Protein AF-A0A0E2B3Y7-F1 (afdb_monomer_lite)

Organism: NCBI:txid1049966

InterPro domains:
  IPR014825 DNA alkylation repair enzyme [PF08713] (12-58)
  IPR016024 Armadillo-type fold [SSF48371] (11-58)

Radius of gyration: 12.31 Å; chains: 1; bounding box: 28×27×32 Å

pLDDT: mean 75.51, std 15.34, range [38.34, 90.12]

Structure (mmCIF, N/CA/C/O backbone):
data_AF-A0A0E2B3Y7-F1
#
_entry.id   AF-A0A0E2B3Y7-F1
#
loop_
_atom_site.group_PDB
_atom_site.id
_atom_site.type_symbol
_atom_site.label_atom_id
_atom_site.label_alt_id
_atom_site.label_comp_id
_atom_site.label_asym_id
_atom_site.label_entity_id
_atom_site.label_seq_id
_atom_site.pdbx_PDB_ins_code
_atom_site.Cartn_x
_atom_site.Cartn_y
_atom_site.Cartn_z
_atom_site.occupancy
_atom_site.B_iso_or_equiv
_atom_site.auth_seq_id
_atom_site.auth_comp_id
_atom_site.auth_asym_id
_atom_site.auth_atom_id
_atom_site.pdbx_PDB_model_num
ATOM 1 N N . MET A 1 1 ? -1.469 9.937 -9.604 1.00 50.41 1 MET A N 1
ATOM 2 C CA . MET A 1 1 ? -2.256 8.950 -8.825 1.00 50.41 1 MET A CA 1
ATOM 3 C C . MET A 1 1 ? -2.114 9.024 -7.291 1.00 50.41 1 MET A C 1
ATOM 5 O O . MET A 1 1 ? -2.883 8.362 -6.621 1.00 50.41 1 MET A O 1
ATOM 9 N N . GLY A 1 2 ? -1.216 9.823 -6.685 1.00 49.69 2 GLY A N 1
ATOM 10 C CA . GLY A 1 2 ? -1.103 9.895 -5.206 1.00 49.69 2 GLY A CA 1
ATOM 11 C C . GLY A 1 2 ? -2.014 10.926 -4.513 1.00 49.69 2 GLY A C 1
ATOM 12 O O . GLY A 1 2 ? -2.447 10.719 -3.382 1.00 49.69 2 GLY A O 1
ATOM 13 N N . VAL A 1 3 ? -2.340 12.032 -5.194 1.00 50.78 3 VAL A N 1
ATOM 14 C CA . VAL A 1 3 ? -3.133 13.138 -4.619 1.00 50.78 3 VAL A CA 1
ATOM 15 C C . VAL A 1 3 ? -4.611 12.763 -4.476 1.00 50.78 3 VAL A C 1
ATOM 17 O O . VAL A 1 3 ? -5.229 13.106 -3.473 1.00 50.78 3 VAL A O 1
ATOM 20 N N . ALA A 1 4 ? -5.151 11.985 -5.421 1.00 49.81 4 ALA A N 1
ATOM 21 C CA . ALA A 1 4 ? -6.535 11.514 -5.387 1.00 49.81 4 ALA A CA 1
ATOM 22 C C . ALA A 1 4 ? -6.796 10.579 -4.194 1.00 49.81 4 ALA A C 1
ATOM 24 O O . ALA A 1 4 ? -7.764 10.781 -3.472 1.00 49.81 4 ALA A O 1
ATOM 25 N N . SER A 1 5 ? -5.892 9.634 -3.904 1.00 52.53 5 SER A N 1
ATOM 26 C CA . SER A 1 5 ? -6.012 8.760 -2.726 1.00 52.53 5 SER A CA 1
ATOM 27 C C . SER A 1 5 ? -5.861 9.528 -1.406 1.00 52.53 5 SER A C 1
ATOM 29 O O . SER A 1 5 ? -6.558 9.226 -0.442 1.00 52.53 5 SER A O 1
ATOM 31 N N . HIS A 1 6 ? -5.0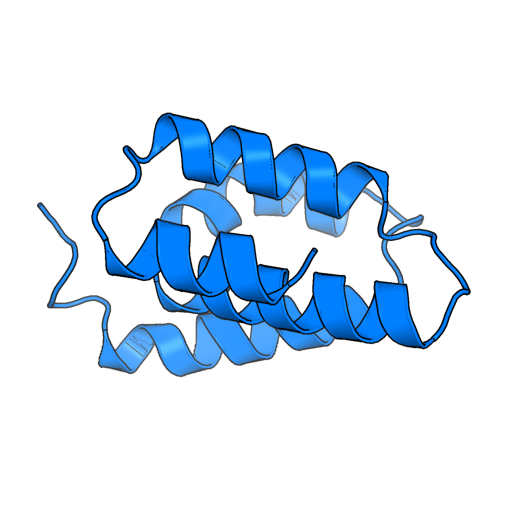11 10.562 -1.360 1.00 51.22 6 HIS A N 1
ATOM 32 C CA . HIS A 1 6 ? -4.897 11.447 -0.194 1.00 51.22 6 HIS A CA 1
ATOM 33 C C . HIS A 1 6 ? -6.180 12.270 0.042 1.00 51.22 6 HIS A C 1
ATOM 35 O O . HIS A 1 6 ? -6.612 12.417 1.185 1.00 51.22 6 HIS A O 1
ATOM 41 N N . TYR A 1 7 ? -6.817 12.770 -1.023 1.00 45.84 7 TYR A N 1
ATOM 42 C CA . TYR A 1 7 ? -8.083 13.509 -0.928 1.00 45.84 7 TYR A CA 1
ATOM 43 C C . TYR A 1 7 ? -9.267 12.597 -0.577 1.00 45.84 7 TYR A C 1
ATOM 45 O O . TYR A 1 7 ? -10.103 12.962 0.246 1.00 45.84 7 TYR A O 1
ATOM 53 N N . ALA A 1 8 ? -9.297 11.395 -1.151 1.00 52.34 8 ALA A N 1
ATOM 54 C CA . ALA A 1 8 ? -10.337 10.394 -0.957 1.00 52.34 8 ALA A CA 1
ATOM 55 C C . ALA A 1 8 ? -10.412 9.898 0.498 1.00 52.34 8 ALA A C 1
ATOM 57 O O . ALA A 1 8 ? -11.485 9.899 1.098 1.00 52.34 8 ALA A O 1
ATOM 58 N N . VAL A 1 9 ? -9.266 9.572 1.108 1.00 51.84 9 VAL A N 1
ATOM 59 C CA . VAL A 1 9 ? -9.198 9.143 2.519 1.00 51.84 9 VAL A CA 1
ATOM 60 C C . VAL A 1 9 ? -9.623 10.268 3.473 1.00 51.84 9 VAL A C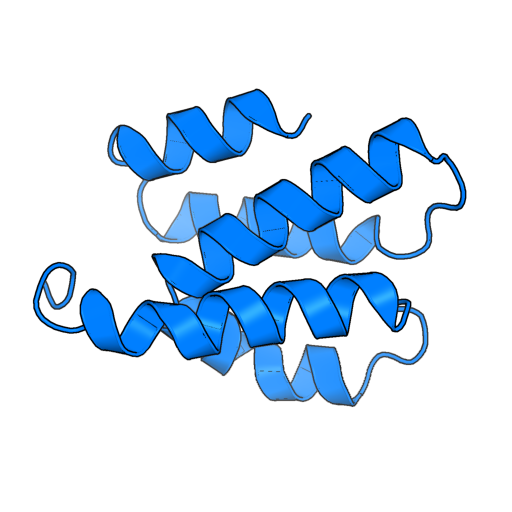 1
ATOM 62 O O . VAL A 1 9 ? -10.279 10.016 4.478 1.00 51.84 9 VAL A O 1
ATOM 65 N N . LYS A 1 10 ? -9.321 11.532 3.146 1.00 53.91 10 LYS A N 1
ATOM 66 C CA . LYS A 1 10 ? -9.643 12.683 4.008 1.00 53.91 10 LYS A CA 1
ATOM 67 C C . LYS A 1 10 ? -11.113 13.139 3.920 1.00 53.91 10 LYS A C 1
ATOM 69 O O . LYS A 1 10 ? -11.559 13.864 4.804 1.00 53.91 10 LYS A O 1
ATOM 74 N N . LYS A 1 11 ? -11.857 12.741 2.877 1.00 50.84 11 LYS A N 1
ATOM 75 C CA . LYS A 1 11 ? -13.248 13.168 2.599 1.00 50.84 11 LYS A CA 1
ATOM 76 C C . LYS A 1 11 ? -14.324 12.107 2.889 1.00 50.84 11 LYS A C 1
ATOM 78 O O . LYS A 1 11 ? -15.491 12.392 2.655 1.00 50.84 11 LYS A O 1
ATOM 83 N N .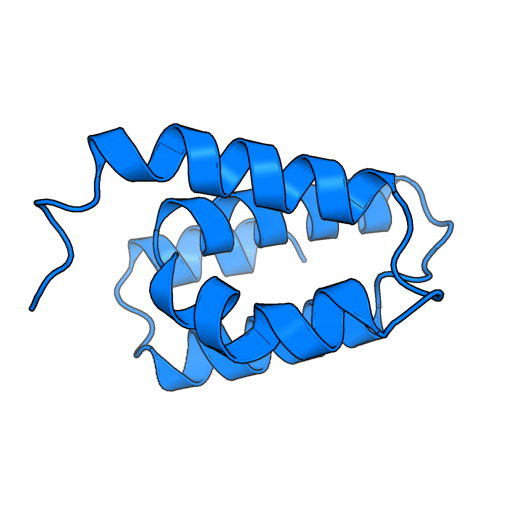 GLY A 1 12 ? -13.967 10.935 3.424 1.00 49.97 12 GLY A N 1
ATOM 84 C CA . GLY A 1 12 ? -14.946 9.909 3.817 1.00 49.97 12 GLY A CA 1
ATOM 85 C C . GLY A 1 12 ? -15.209 8.842 2.753 1.00 49.97 12 GLY A C 1
ATOM 86 O O . GLY A 1 12 ? -16.348 8.419 2.570 1.00 49.97 12 GLY A O 1
ATOM 87 N N . LEU A 1 13 ? -14.174 8.385 2.038 1.00 58.34 13 LEU A N 1
ATOM 88 C CA . LEU A 1 13 ? -14.305 7.164 1.243 1.00 58.34 13 LEU A CA 1
ATOM 89 C C . LEU A 1 13 ? -14.675 5.999 2.170 1.00 58.34 13 LEU A C 1
ATOM 91 O O . LEU A 1 13 ? -13.943 5.692 3.111 1.00 58.34 13 LEU A O 1
ATOM 95 N N . GLY A 1 14 ? -15.792 5.330 1.885 1.00 63.88 14 GLY A N 1
ATOM 96 C CA . GLY A 1 14 ? -16.178 4.129 2.617 1.00 63.88 14 GLY A CA 1
ATOM 97 C C . GLY A 1 14 ? -15.051 3.096 2.578 1.00 63.88 14 GLY A C 1
ATOM 98 O O . GLY A 1 14 ? -14.450 2.865 1.529 1.00 63.88 14 GLY A O 1
ATOM 99 N N . LYS A 1 15 ? -14.787 2.461 3.719 1.00 69.56 15 LYS A N 1
ATOM 100 C CA . LYS A 1 15 ? -13.696 1.503 3.967 1.00 69.56 15 LYS A CA 1
ATOM 101 C C . LYS A 1 15 ? -13.450 0.493 2.831 1.00 69.56 15 LYS A C 1
ATOM 103 O O . LYS A 1 15 ? -12.305 0.232 2.479 1.00 69.56 15 LYS A O 1
ATOM 108 N N . LYS A 1 16 ? -14.522 0.013 2.185 1.00 74.81 16 LYS A N 1
ATOM 109 C CA . LYS A 1 16 ? -14.478 -0.874 1.003 1.00 74.81 16 LYS A CA 1
ATOM 110 C C . LYS A 1 16 ? -13.682 -0.287 -0.171 1.00 74.81 16 LYS A C 1
ATOM 112 O O . LYS A 1 16 ? -12.894 -0.984 -0.794 1.00 74.81 16 LYS A O 1
ATOM 117 N N . HIS A 1 17 ? -13.847 1.000 -0.463 1.00 76.69 17 HIS A N 1
ATOM 118 C CA . HIS A 1 17 ? -13.140 1.657 -1.564 1.00 76.69 17 HIS A CA 1
ATOM 119 C C . HIS A 1 17 ? -11.658 1.878 -1.243 1.00 76.69 17 HIS A C 1
ATOM 121 O O . HIS A 1 17 ? -10.814 1.800 -2.138 1.00 76.69 17 HIS A O 1
ATOM 127 N N . VAL A 1 18 ? -11.329 2.127 0.030 1.00 79.62 18 VAL A N 1
ATOM 128 C CA . VAL A 1 18 ? -9.933 2.204 0.486 1.00 79.62 18 VAL A CA 1
ATOM 129 C C . VAL A 1 18 ? -9.251 0.848 0.316 1.00 79.62 18 VAL A C 1
ATOM 131 O O . VAL A 1 18 ? -8.126 0.797 -0.171 1.00 79.62 18 VAL A O 1
ATOM 134 N N . GLU A 1 19 ? -9.953 -0.239 0.635 1.00 83.19 19 GLU A N 1
ATOM 135 C CA . GLU A 1 19 ? -9.465 -1.610 0.470 1.00 83.19 19 GLU A CA 1
ATOM 136 C C . GLU A 1 19 ? -9.174 -1.946 -1.005 1.00 83.19 19 GLU A C 1
ATOM 138 O O . GLU A 1 19 ? -8.066 -2.367 -1.340 1.00 83.19 19 GLU A O 1
ATOM 143 N N . VAL A 1 20 ? -10.111 -1.648 -1.915 1.00 84.69 20 VAL A N 1
ATOM 144 C CA . VAL A 1 20 ? -9.910 -1.826 -3.368 1.00 84.69 20 VAL A CA 1
ATOM 145 C C . VAL A 1 20 ? -8.738 -0.983 -3.874 1.00 84.69 20 VAL A C 1
ATOM 147 O O . VAL A 1 20 ? -7.884 -1.473 -4.615 1.00 84.69 20 VAL A O 1
ATOM 150 N N . THR A 1 21 ? -8.653 0.277 -3.441 1.00 84.12 21 THR A N 1
ATOM 151 C CA . THR A 1 21 ? -7.550 1.174 -3.818 1.00 84.12 21 THR A CA 1
ATOM 152 C C . THR A 1 21 ? -6.212 0.626 -3.330 1.00 84.12 21 THR A C 1
ATOM 154 O O . THR A 1 21 ? -5.234 0.636 -4.076 1.00 84.12 21 THR A O 1
ATOM 157 N N . PHE A 1 22 ? -6.157 0.119 -2.099 1.00 85.94 22 PHE A N 1
ATOM 158 C CA . PHE A 1 22 ? -4.959 -0.488 -1.533 1.00 85.94 22 PHE A CA 1
ATOM 159 C C . PHE A 1 22 ? -4.508 -1.706 -2.349 1.00 85.94 22 PHE A C 1
ATOM 161 O O . PHE A 1 22 ? -3.338 -1.788 -2.720 1.00 85.94 22 PHE A O 1
ATOM 168 N N . CYS A 1 23 ? -5.438 -2.587 -2.724 1.00 85.69 23 CYS A N 1
ATOM 169 C CA . CYS A 1 23 ? -5.143 -3.749 -3.560 1.00 85.69 23 CYS A CA 1
ATOM 170 C C . CYS A 1 23 ? -4.595 -3.350 -4.942 1.00 85.69 23 CYS A C 1
ATOM 172 O O . CYS A 1 23 ? -3.590 -3.897 -5.400 1.00 85.69 23 CYS A O 1
ATOM 174 N N . LEU A 1 24 ? -5.200 -2.347 -5.587 1.00 86.31 24 LEU A N 1
ATOM 175 C CA . LEU A 1 24 ? -4.721 -1.825 -6.870 1.00 86.31 24 LEU A CA 1
ATOM 176 C C . LEU A 1 24 ? -3.312 -1.231 -6.752 1.00 86.31 24 LEU A C 1
ATOM 178 O O . LEU A 1 24 ? -2.465 -1.487 -7.607 1.00 86.31 24 LEU A O 1
ATOM 182 N N . LEU A 1 25 ? -3.029 -0.487 -5.681 1.00 86.19 25 LEU A N 1
ATOM 183 C CA . LEU A 1 25 ? -1.695 0.063 -5.424 1.00 86.19 25 LEU A CA 1
ATOM 184 C C . LEU A 1 25 ? -0.653 -1.042 -5.217 1.00 86.19 25 LEU A C 1
ATOM 186 O O . LEU A 1 25 ? 0.455 -0.928 -5.741 1.00 86.19 25 LEU A O 1
ATOM 190 N N . LEU A 1 26 ? -1.006 -2.115 -4.501 1.00 84.50 26 LEU A N 1
ATOM 191 C CA . LEU A 1 26 ? -0.129 -3.274 -4.320 1.00 84.50 26 LEU A CA 1
ATOM 192 C C . LEU A 1 26 ? 0.135 -4.020 -5.630 1.00 84.50 26 LEU A C 1
ATOM 194 O O . LEU A 1 26 ? 1.277 -4.394 -5.880 1.00 84.50 26 LEU A O 1
ATOM 198 N N . SER A 1 27 ? -0.863 -4.150 -6.511 1.00 85.19 27 SER A N 1
ATOM 199 C CA . SER A 1 27 ? -0.673 -4.757 -7.842 1.00 85.19 27 SER A CA 1
ATOM 200 C C . SER A 1 27 ? 0.271 -3.973 -8.764 1.00 85.19 27 SER A C 1
ATOM 202 O O . SER A 1 27 ? 0.668 -4.478 -9.808 1.00 85.19 27 SER A O 1
ATOM 204 N N . LYS A 1 28 ? 0.617 -2.732 -8.393 1.00 84.06 28 LYS A N 1
ATOM 205 C CA . LYS A 1 28 ? 1.552 -1.853 -9.114 1.00 84.06 28 LYS A CA 1
ATOM 206 C C . LYS A 1 28 ? 2.819 -1.553 -8.304 1.00 84.06 28 LYS A C 1
ATOM 208 O O . LYS A 1 28 ? 3.592 -0.661 -8.665 1.00 84.06 28 LYS A O 1
ATOM 213 N N . ALA A 1 29 ? 3.035 -2.265 -7.195 1.00 80.69 29 ALA A N 1
ATOM 214 C CA . ALA A 1 29 ? 4.181 -2.085 -6.301 1.00 80.69 29 ALA A CA 1
ATOM 215 C C . ALA A 1 29 ? 5.494 -2.695 -6.842 1.00 80.69 29 ALA A C 1
ATOM 217 O O . ALA A 1 29 ? 6.514 -2.693 -6.148 1.00 80.69 29 ALA A O 1
ATOM 218 N N . ASP A 1 30 ? 5.488 -3.179 -8.082 1.00 82.06 30 ASP A N 1
ATOM 219 C CA . ASP A 1 30 ? 6.648 -3.641 -8.843 1.00 82.06 30 ASP A CA 1
ATOM 220 C C . ASP A 1 30 ? 7.272 -2.528 -9.713 1.00 82.06 30 ASP A C 1
ATOM 222 O O . ASP A 1 30 ? 8.403 -2.671 -10.182 1.00 82.06 30 ASP A O 1
ATOM 226 N N . THR A 1 31 ? 6.580 -1.392 -9.883 1.00 83.00 31 THR A N 1
ATOM 227 C CA . THR A 1 31 ? 7.003 -0.310 -10.786 1.00 83.00 31 THR A CA 1
ATOM 228 C C . THR A 1 31 ? 8.413 0.226 -10.500 1.00 83.00 31 THR A C 1
ATOM 230 O O . THR A 1 31 ? 8.825 0.437 -9.351 1.00 83.00 31 THR A O 1
ATOM 233 N N . LYS A 1 32 ? 9.157 0.493 -11.580 1.00 79.88 32 LYS A N 1
ATOM 234 C CA . LYS A 1 32 ? 10.482 1.134 -11.557 1.00 79.88 32 LYS A CA 1
ATOM 235 C C . LYS A 1 32 ? 10.419 2.637 -11.841 1.00 79.88 32 LYS A C 1
ATOM 237 O O . LYS A 1 32 ? 11.404 3.330 -11.597 1.00 79.88 32 LYS A O 1
ATOM 242 N N . ASP A 1 33 ? 9.274 3.146 -12.304 1.00 87.25 33 ASP A N 1
ATOM 243 C CA . ASP A 1 33 ? 9.102 4.571 -12.579 1.00 87.25 33 ASP A CA 1
ATOM 244 C C . ASP A 1 33 ? 9.156 5.384 -11.279 1.00 87.25 33 ASP A C 1
ATOM 246 O O . ASP A 1 33 ? 8.418 5.131 -10.322 1.00 87.25 33 ASP A O 1
ATOM 250 N N . PHE A 1 34 ? 10.039 6.379 -11.237 1.00 82.31 34 PHE A N 1
ATOM 251 C CA . PHE A 1 34 ? 10.345 7.119 -10.016 1.00 82.31 34 PHE A CA 1
ATOM 252 C C . PHE A 1 34 ? 9.151 7.935 -9.504 1.00 82.31 34 PHE A C 1
ATOM 254 O O . PHE A 1 34 ? 8.877 7.957 -8.296 1.00 82.31 34 PHE A O 1
ATOM 261 N N . HIS A 1 35 ? 8.416 8.586 -10.409 1.00 81.50 35 HIS A N 1
ATOM 262 C CA . HIS A 1 35 ? 7.260 9.408 -10.053 1.00 81.50 35 HIS A CA 1
ATOM 263 C C . HIS A 1 35 ? 6.099 8.544 -9.553 1.00 81.50 35 HIS A C 1
ATOM 265 O O . HIS A 1 35 ? 5.494 8.847 -8.516 1.00 81.50 35 HIS A O 1
ATOM 271 N N . THR A 1 36 ? 5.845 7.424 -10.223 1.00 83.25 36 THR A N 1
ATOM 272 C CA . THR A 1 36 ? 4.826 6.443 -9.843 1.00 83.25 36 THR A CA 1
ATOM 273 C C . THR A 1 36 ? 5.177 5.786 -8.514 1.00 83.25 36 THR A C 1
ATOM 275 O O . THR A 1 36 ? 4.339 5.756 -7.611 1.00 83.25 36 THR A O 1
ATOM 278 N N . LYS A 1 37 ? 6.433 5.369 -8.321 1.00 86.81 37 LYS A N 1
ATOM 279 C CA . LYS A 1 37 ? 6.926 4.805 -7.058 1.00 86.81 37 LYS A CA 1
ATOM 280 C C . LYS A 1 37 ? 6.744 5.768 -5.889 1.00 86.81 37 LYS A C 1
ATOM 282 O O . LYS A 1 37 ? 6.256 5.369 -4.829 1.00 86.81 37 LYS A O 1
ATOM 287 N N . LYS A 1 38 ? 7.068 7.054 -6.065 1.00 87.12 38 LYS A N 1
ATOM 288 C CA . LYS A 1 38 ? 6.802 8.069 -5.032 1.00 87.12 38 LYS A CA 1
ATOM 289 C C . LYS A 1 38 ? 5.307 8.234 -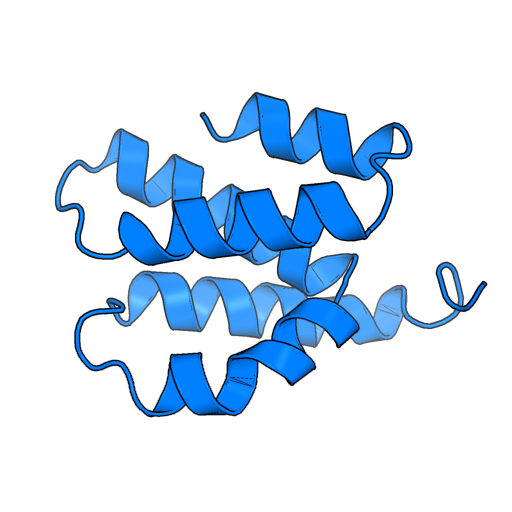4.771 1.00 87.12 38 LYS A C 1
ATOM 291 O O . LYS A 1 38 ? 4.912 8.252 -3.605 1.00 87.12 38 LYS A O 1
ATOM 296 N N . GLY A 1 39 ? 4.489 8.319 -5.819 1.00 87.69 39 GLY A N 1
ATOM 297 C CA . GLY A 1 39 ? 3.037 8.463 -5.701 1.00 87.69 39 GLY A CA 1
ATOM 298 C C . GLY A 1 39 ? 2.385 7.309 -4.935 1.00 87.69 39 GLY A C 1
ATOM 299 O O . GLY A 1 39 ? 1.670 7.551 -3.962 1.00 87.69 39 GLY A O 1
ATOM 300 N N . ILE A 1 40 ? 2.691 6.067 -5.321 1.00 87.94 40 ILE A N 1
ATOM 301 C CA . ILE A 1 40 ? 2.212 4.851 -4.649 1.00 87.94 40 ILE A CA 1
ATOM 302 C C . ILE A 1 40 ? 2.722 4.812 -3.205 1.00 87.94 40 ILE A C 1
ATOM 304 O O . ILE A 1 40 ? 1.942 4.600 -2.281 1.00 87.94 40 ILE A O 1
ATOM 308 N N . GLY A 1 41 ? 4.006 5.099 -2.975 1.00 89.06 41 GLY A N 1
ATOM 309 C CA . GLY A 1 41 ? 4.581 5.087 -1.629 1.00 89.06 41 GLY A CA 1
ATOM 310 C C . GLY A 1 41 ? 3.932 6.095 -0.676 1.00 89.06 41 GLY A C 1
ATOM 311 O O . GLY A 1 41 ? 3.764 5.806 0.509 1.00 89.06 41 GLY A O 1
ATOM 312 N N . TRP A 1 42 ? 3.538 7.269 -1.173 1.00 87.75 42 TRP A N 1
ATOM 313 C CA . TRP A 1 42 ? 2.778 8.247 -0.388 1.00 87.75 42 TRP A CA 1
ATOM 314 C C . TRP A 1 42 ? 1.351 7.778 -0.095 1.00 87.75 42 TRP A C 1
ATOM 316 O O . TRP A 1 42 ? 0.876 7.964 1.029 1.00 87.75 42 TRP A O 1
ATOM 326 N N . ALA A 1 43 ? 0.690 7.144 -1.066 1.00 87.00 43 ALA A N 1
ATOM 327 C CA . ALA A 1 43 ? -0.652 6.601 -0.887 1.00 87.00 43 ALA A CA 1
ATOM 328 C C . ALA A 1 43 ? -0.660 5.464 0.148 1.00 87.00 43 ALA A C 1
ATOM 330 O O . ALA A 1 43 ? -1.420 5.536 1.111 1.00 87.00 43 ALA A O 1
ATOM 331 N N . LEU A 1 44 ? 0.255 4.493 0.028 1.00 88.56 44 LEU A N 1
ATOM 332 C CA . LEU A 1 44 ? 0.390 3.385 0.981 1.00 88.56 44 LEU A CA 1
ATOM 333 C C . LEU A 1 44 ? 0.654 3.897 2.399 1.00 88.56 44 LEU A C 1
ATOM 335 O O . LEU A 1 44 ? -0.083 3.551 3.312 1.00 88.56 44 LEU A O 1
ATOM 339 N N . LYS A 1 45 ? 1.616 4.814 2.579 1.00 90.12 45 LYS A N 1
ATOM 340 C CA . LYS A 1 45 ? 1.884 5.438 3.888 1.00 90.12 45 LYS A CA 1
ATOM 341 C C . LYS A 1 45 ? 0.635 6.088 4.492 1.00 90.12 45 LYS A C 1
ATOM 343 O O . LYS A 1 45 ? 0.443 6.045 5.705 1.00 90.12 45 LYS A O 1
ATOM 348 N N . THR A 1 46 ? -0.174 6.743 3.662 1.00 86.25 46 THR A N 1
ATOM 349 C CA . THR A 1 46 ? -1.393 7.432 4.103 1.00 86.25 46 THR A CA 1
ATOM 350 C C . THR A 1 46 ? -2.453 6.424 4.533 1.00 86.25 46 THR A C 1
ATOM 352 O O . THR A 1 46 ? -2.967 6.541 5.641 1.00 86.25 46 THR A O 1
ATOM 355 N N . ILE A 1 47 ? -2.717 5.401 3.715 1.00 86.06 47 ILE A N 1
ATOM 356 C CA . ILE A 1 47 ? -3.660 4.326 4.050 1.00 86.06 47 ILE A CA 1
ATOM 357 C C . ILE A 1 47 ? -3.219 3.635 5.341 1.00 86.06 47 ILE A C 1
ATOM 359 O O . ILE A 1 47 ? -4.012 3.531 6.265 1.00 86.06 47 ILE A O 1
ATOM 363 N N . SER A 1 48 ? -1.938 3.288 5.474 1.00 87.25 48 SER A N 1
ATOM 364 C CA . SER A 1 48 ? -1.414 2.647 6.684 1.00 87.25 48 SER A CA 1
ATOM 365 C C . SER A 1 48 ? -1.507 3.504 7.943 1.00 87.25 48 SER A C 1
ATOM 367 O O . SER A 1 48 ? -1.580 2.967 9.041 1.00 87.25 48 SER A O 1
ATOM 369 N N . LYS A 1 49 ? -1.504 4.832 7.803 1.00 85.44 49 LYS A N 1
ATOM 370 C CA . LYS A 1 49 ? -1.661 5.753 8.933 1.00 85.44 49 LYS A CA 1
ATOM 371 C C . LYS A 1 49 ? -3.117 5.868 9.401 1.00 85.44 49 LYS A C 1
ATOM 373 O O . LYS A 1 49 ? -3.343 6.044 10.593 1.00 85.44 49 LYS A O 1
ATOM 378 N N . PHE A 1 50 ? -4.075 5.877 8.473 1.00 82.69 50 PHE A N 1
ATOM 379 C CA . PHE A 1 50 ? -5.487 6.168 8.769 1.00 82.69 50 PHE A CA 1
ATOM 380 C C . PHE A 1 50 ? -6.375 4.918 8.837 1.00 82.69 50 PHE A C 1
ATOM 382 O O . PHE A 1 50 ? -7.414 4.955 9.483 1.00 82.69 50 PHE A O 1
ATOM 389 N N . HIS A 1 51 ? -5.956 3.822 8.206 1.00 82.38 51 HIS A N 1
ATOM 390 C CA . HIS A 1 51 ? -6.660 2.540 8.146 1.00 82.38 51 HIS A CA 1
ATOM 391 C C . HIS A 1 51 ? -5.694 1.380 8.453 1.00 82.38 51 HIS A C 1
ATOM 393 O O . HIS A 1 51 ? -5.433 0.537 7.588 1.00 82.38 51 HIS A O 1
ATOM 399 N N . PRO A 1 52 ? -5.103 1.339 9.664 1.00 83.75 52 PRO A N 1
ATOM 400 C CA . PRO A 1 52 ? -4.184 0.266 10.060 1.00 83.75 52 PRO A CA 1
ATOM 401 C C . PRO A 1 52 ? -4.854 -1.114 10.043 1.00 83.75 52 PRO A C 1
ATOM 403 O O . PRO A 1 52 ? -4.192 -2.126 9.837 1.00 83.75 52 PRO A O 1
ATOM 406 N N . ASP A 1 53 ? -6.170 -1.155 10.224 1.00 83.50 53 ASP A N 1
ATOM 407 C CA . ASP A 1 53 ? -6.978 -2.367 10.197 1.00 83.50 53 ASP A CA 1
ATOM 408 C C . ASP A 1 53 ? -7.026 -3.000 8.792 1.00 83.50 53 ASP A C 1
ATOM 410 O O . ASP A 1 53 ? -6.961 -4.220 8.666 1.00 83.50 53 ASP A O 1
ATOM 414 N N . ILE A 1 54 ? -7.046 -2.184 7.727 1.00 85.19 54 ILE A N 1
ATOM 415 C CA . ILE A 1 54 ? -6.916 -2.678 6.351 1.00 85.19 54 ILE A CA 1
ATOM 416 C C . ILE A 1 54 ? -5.526 -3.280 6.172 1.00 85.19 54 ILE A C 1
ATOM 418 O O . ILE A 1 54 ? -5.399 -4.347 5.592 1.00 85.19 54 ILE A O 1
ATOM 422 N N . ILE A 1 55 ? -4.476 -2.652 6.704 1.00 86.19 55 ILE A N 1
ATOM 423 C CA . ILE A 1 55 ? -3.121 -3.202 6.578 1.00 86.19 55 ILE A CA 1
ATOM 424 C C . ILE A 1 55 ? -2.995 -4.554 7.280 1.00 86.19 55 ILE A C 1
ATOM 426 O O . ILE A 1 55 ? -2.423 -5.466 6.692 1.00 86.19 55 ILE A O 1
ATOM 430 N N . GLN A 1 56 ? -3.573 -4.705 8.476 1.00 85.06 56 GLN A N 1
ATOM 431 C CA . GLN A 1 56 ? -3.588 -5.985 9.194 1.00 85.06 56 GLN A CA 1
ATOM 432 C C . GLN A 1 56 ? -4.247 -7.099 8.373 1.00 85.06 56 GLN A C 1
ATOM 434 O O . GLN A 1 56 ? -3.687 -8.186 8.274 1.00 85.06 56 GLN A O 1
ATOM 439 N N . LYS A 1 57 ? -5.374 -6.827 7.697 1.00 85.06 57 LYS A N 1
ATOM 440 C CA . LYS A 1 57 ? -6.021 -7.823 6.819 1.00 85.06 57 LYS A CA 1
ATOM 441 C C . LYS A 1 57 ? -5.104 -8.340 5.707 1.00 85.06 57 LYS A C 1
ATOM 443 O O . LYS A 1 57 ? -5.240 -9.482 5.282 1.00 85.06 57 LYS A O 1
ATOM 448 N N . PHE A 1 58 ? -4.204 -7.495 5.210 1.00 84.25 58 PHE A N 1
ATOM 449 C CA . PHE A 1 58 ? -3.297 -7.832 4.113 1.00 84.25 58 PHE A CA 1
ATOM 450 C C . PHE A 1 58 ? -1.888 -8.194 4.594 1.00 84.25 58 PHE A C 1
ATOM 452 O O . PHE A 1 58 ? -1.036 -8.477 3.756 1.00 84.25 58 PHE A O 1
ATOM 459 N N . GLU A 1 59 ? -1.621 -8.218 5.901 1.00 82.50 59 GLU A N 1
ATOM 460 C CA . GLU A 1 59 ? -0.281 -8.431 6.457 1.00 82.50 59 GLU A CA 1
ATOM 461 C C . GLU A 1 59 ? 0.345 -9.736 5.957 1.00 82.50 59 GLU A C 1
ATOM 463 O O . GLU A 1 59 ? 1.461 -9.725 5.437 1.00 82.50 59 GLU A O 1
ATOM 468 N N . SER A 1 60 ? -0.405 -10.840 5.988 1.00 80.50 60 SER A N 1
ATOM 469 C CA . SER A 1 60 ? 0.065 -12.131 5.472 1.00 80.50 60 SER A CA 1
ATOM 470 C C . SER A 1 60 ? 0.409 -12.069 3.978 1.00 80.50 60 SER A C 1
ATOM 472 O O . SER A 1 60 ? 1.424 -12.618 3.556 1.00 80.50 60 SER A O 1
ATOM 474 N N . SER A 1 61 ? -0.383 -11.348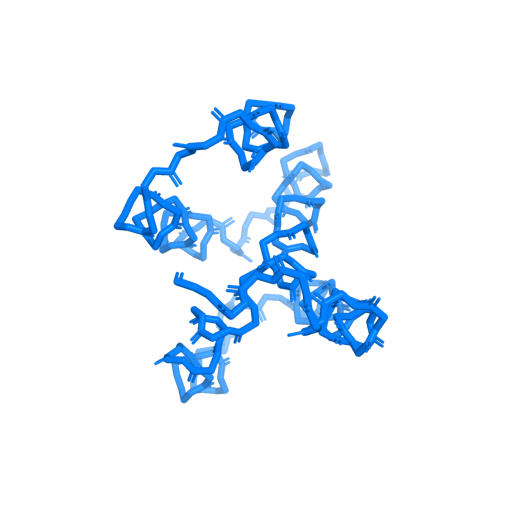 3.175 1.00 82.44 61 SER A N 1
ATOM 475 C CA . SER A 1 61 ? -0.121 -11.156 1.740 1.00 82.44 61 SER A CA 1
ATOM 476 C C . SER A 1 61 ? 1.100 -10.264 1.497 1.00 82.44 61 SER A C 1
ATOM 478 O O . SER A 1 61 ? 1.922 -10.556 0.629 1.00 82.44 61 SER A O 1
ATOM 480 N N . LEU A 1 62 ? 1.269 -9.209 2.298 1.00 82.62 62 LEU A N 1
ATOM 481 C CA . LEU A 1 62 ? 2.439 -8.335 2.250 1.00 82.62 62 LEU A CA 1
ATOM 482 C C . LEU A 1 62 ? 3.717 -9.105 2.598 1.00 82.62 62 LEU A C 1
ATOM 484 O O . LEU A 1 62 ? 4.734 -8.934 1.928 1.00 82.62 62 LEU A O 1
ATOM 488 N N . LEU A 1 63 ? 3.683 -9.959 3.622 1.00 77.31 63 LEU A N 1
ATOM 489 C CA . LEU A 1 63 ? 4.821 -10.788 4.020 1.00 77.31 63 LEU A CA 1
ATOM 490 C C . LEU A 1 63 ? 5.162 -11.827 2.947 1.00 77.31 63 LEU A C 1
ATOM 492 O O . LEU A 1 63 ? 6.326 -11.923 2.563 1.00 77.31 63 LEU A O 1
ATOM 496 N N . ALA A 1 64 ? 4.156 -12.517 2.408 1.00 80.25 64 ALA A N 1
ATOM 497 C CA . ALA A 1 64 ? 4.341 -13.590 1.434 1.00 80.25 64 ALA A CA 1
ATOM 498 C C . ALA A 1 64 ? 4.699 -13.114 0.015 1.00 80.25 64 ALA A C 1
ATOM 500 O O . ALA A 1 64 ? 5.159 -13.924 -0.784 1.00 80.25 64 ALA A O 1
ATOM 501 N N . ASN A 1 65 ? 4.488 -11.838 -0.332 1.00 79.31 65 ASN A N 1
ATOM 502 C CA . ASN A 1 65 ? 4.682 -11.349 -1.699 1.00 79.31 65 ASN A CA 1
ATOM 503 C C . ASN A 1 65 ? 6.099 -10.767 -1.934 1.00 79.31 65 ASN A C 1
ATOM 505 O O . ASN A 1 65 ? 6.357 -9.610 -1.571 1.00 79.31 65 ASN A O 1
ATOM 509 N N . PRO A 1 66 ? 7.019 -11.501 -2.594 1.00 77.88 66 PRO A N 1
ATOM 510 C CA . PRO A 1 66 ? 8.386 -11.034 -2.838 1.00 77.88 66 PRO A CA 1
ATOM 511 C C . PRO A 1 66 ? 8.467 -9.898 -3.870 1.00 77.88 66 PRO A C 1
ATOM 513 O O . PRO A 1 66 ? 9.478 -9.202 -3.930 1.00 77.88 66 PRO A O 1
ATOM 516 N N . PHE A 1 67 ? 7.412 -9.667 -4.659 1.00 81.06 67 PHE A N 1
ATOM 517 C CA . PHE A 1 67 ? 7.384 -8.625 -5.692 1.00 81.06 67 PHE A CA 1
ATOM 518 C C . PHE A 1 67 ? 7.192 -7.217 -5.117 1.00 81.06 67 PHE A C 1
ATOM 520 O O . PHE A 1 67 ? 7.466 -6.222 -5.790 1.00 81.06 67 PHE A O 1
ATOM 527 N N . ILE A 1 68 ? 6.762 -7.107 -3.857 1.00 82.25 68 ILE A N 1
ATOM 528 C CA . ILE A 1 68 ? 6.634 -5.815 -3.184 1.00 82.25 68 ILE A CA 1
ATOM 529 C C . ILE A 1 68 ? 8.025 -5.316 -2.800 1.00 82.25 68 ILE A C 1
ATOM 531 O O . ILE A 1 68 ? 8.634 -5.792 -1.834 1.00 82.25 68 ILE A O 1
ATOM 535 N N . GLN A 1 69 ? 8.493 -4.292 -3.516 1.00 84.69 69 GLN A N 1
ATOM 536 C CA . GLN A 1 69 ? 9.789 -3.676 -3.244 1.00 84.69 69 GLN A CA 1
ATOM 537 C C . GLN A 1 69 ? 9.891 -3.177 -1.792 1.00 84.69 69 GLN A C 1
ATOM 539 O O . GLN A 1 69 ? 8.954 -2.590 -1.238 1.00 84.69 69 GLN A O 1
ATOM 544 N N . SER A 1 70 ? 11.085 -3.308 -1.208 1.00 85.81 70 SER A N 1
ATOM 545 C CA . SER A 1 70 ? 11.411 -2.875 0.162 1.00 85.81 70 SER A CA 1
ATOM 546 C C . SER A 1 70 ? 11.019 -1.422 0.458 1.00 85.81 70 SER A C 1
ATOM 548 O O . SER A 1 70 ? 10.587 -1.097 1.563 1.00 85.81 70 SER A O 1
ATOM 550 N N . PHE A 1 71 ? 11.088 -0.548 -0.550 1.00 86.81 71 PHE A N 1
ATOM 551 C CA . PHE A 1 71 ? 10.644 0.841 -0.451 1.00 86.81 71 PHE A CA 1
ATOM 552 C C . PHE A 1 71 ? 9.182 0.967 0.001 1.00 86.81 71 PHE A C 1
ATOM 554 O O . PHE A 1 71 ? 8.883 1.798 0.858 1.00 86.81 71 PHE A O 1
ATOM 561 N N . PHE A 1 72 ? 8.273 0.163 -0.554 1.00 88.25 72 PHE A N 1
ATOM 562 C CA . PHE A 1 72 ? 6.849 0.229 -0.224 1.00 88.25 72 PHE A CA 1
ATOM 563 C C . PHE A 1 72 ? 6.567 -0.342 1.165 1.00 88.25 72 PHE A C 1
ATOM 565 O O . PHE A 1 72 ? 5.830 0.283 1.928 1.00 88.25 72 PHE A O 1
ATOM 572 N N . ARG A 1 73 ? 7.244 -1.436 1.538 1.00 88.25 73 ARG A N 1
ATOM 573 C CA . ARG A 1 73 ? 7.200 -2.006 2.898 1.00 88.25 73 ARG A CA 1
ATOM 574 C C . ARG A 1 73 ? 7.586 -0.959 3.947 1.00 88.25 73 ARG A C 1
ATOM 576 O O . ARG A 1 73 ? 6.804 -0.668 4.848 1.00 88.25 73 ARG A O 1
ATOM 583 N N . LYS A 1 74 ? 8.698 -0.249 3.719 1.00 89.31 74 LYS A N 1
ATOM 584 C CA . LYS A 1 74 ? 9.153 0.860 4.576 1.00 89.31 74 LYS A CA 1
ATOM 585 C C . LYS A 1 74 ? 8.092 1.961 4.721 1.00 89.31 74 LYS A C 1
ATOM 587 O O . LYS A 1 74 ? 7.954 2.569 5.778 1.00 89.31 74 LYS A O 1
ATOM 592 N N . LYS A 1 75 ? 7.343 2.277 3.655 1.00 89.69 75 LYS A N 1
ATOM 593 C CA . LYS A 1 75 ? 6.285 3.305 3.703 1.00 89.69 75 LYS A CA 1
ATOM 594 C C . LYS A 1 75 ? 5.077 2.863 4.521 1.00 89.69 75 LYS A C 1
ATOM 596 O O . LYS A 1 75 ? 4.538 3.702 5.246 1.00 89.69 75 LYS A O 1
ATOM 601 N N . ILE A 1 76 ? 4.700 1.592 4.424 1.00 88.06 76 ILE A N 1
ATOM 602 C CA . ILE A 1 76 ? 3.635 0.986 5.229 1.00 88.06 76 ILE A CA 1
ATOM 603 C C . ILE A 1 76 ? 4.022 1.024 6.712 1.00 88.06 76 ILE A C 1
ATOM 605 O O . ILE A 1 76 ? 3.280 1.594 7.509 1.00 88.06 76 ILE A O 1
ATOM 609 N N . GLU A 1 77 ? 5.224 0.559 7.063 1.00 87.44 77 GLU A N 1
ATOM 610 C CA . GLU A 1 77 ? 5.760 0.600 8.435 1.00 87.44 77 GLU A CA 1
ATOM 611 C C . GLU A 1 77 ? 5.764 2.021 9.020 1.00 87.44 77 GLU A C 1
ATOM 613 O O . GLU A 1 77 ? 5.286 2.250 10.130 1.00 87.44 77 GLU A O 1
ATOM 618 N N . ILE A 1 78 ? 6.245 3.011 8.256 1.00 88.19 78 ILE A N 1
ATOM 619 C CA . ILE A 1 78 ? 6.237 4.421 8.682 1.00 88.19 78 ILE A CA 1
ATOM 620 C C . ILE A 1 78 ? 4.803 4.924 8.917 1.00 88.19 78 ILE A C 1
ATOM 622 O O . ILE A 1 78 ? 4.581 5.760 9.796 1.00 88.19 78 ILE A O 1
ATOM 626 N N . GLY A 1 79 ? 3.841 4.484 8.104 1.00 86.25 79 GLY A N 1
ATOM 627 C CA . GLY A 1 79 ? 2.430 4.817 8.280 1.00 86.25 79 GLY A CA 1
ATOM 628 C C . GLY A 1 79 ? 1.859 4.208 9.560 1.00 86.25 79 GLY A C 1
ATOM 629 O O . GLY A 1 79 ? 1.324 4.950 10.382 1.00 86.25 79 GLY A O 1
ATOM 630 N N . LEU A 1 80 ? 2.066 2.903 9.764 1.00 84.62 80 LEU A N 1
ATOM 631 C CA . LEU A 1 80 ? 1.620 2.152 10.945 1.00 84.62 80 LEU A CA 1
ATOM 632 C C . LEU A 1 80 ? 2.220 2.697 12.245 1.00 84.62 80 LEU A C 1
ATOM 634 O O . LEU A 1 80 ? 1.492 2.969 13.196 1.00 84.62 80 LEU A O 1
ATOM 638 N N . SER A 1 81 ? 3.527 2.968 12.268 1.00 84.44 81 SER A N 1
ATOM 639 C CA . SER A 1 81 ? 4.210 3.576 13.420 1.00 84.44 81 SER A CA 1
ATOM 640 C C . SER A 1 81 ? 3.610 4.940 13.800 1.00 84.44 81 SER A C 1
ATOM 642 O O . SER A 1 81 ? 3.586 5.319 14.970 1.00 84.44 81 SER A O 1
ATOM 644 N N . ARG A 1 82 ? 3.061 5.673 12.821 1.00 79.69 82 ARG A N 1
ATOM 645 C CA . ARG A 1 82 ? 2.374 6.958 13.033 1.00 79.69 82 ARG A CA 1
ATOM 646 C C . ARG A 1 82 ? 0.871 6.816 13.291 1.00 79.69 82 ARG A C 1
ATOM 648 O O . ARG A 1 82 ? 0.235 7.828 13.593 1.00 79.69 82 ARG A O 1
ATOM 655 N N . SER A 1 83 ? 0.317 5.609 13.177 1.00 71.75 83 SER A N 1
ATOM 656 C CA . SER A 1 83 ? -1.093 5.309 13.434 1.00 71.75 83 SER A CA 1
ATOM 657 C C . SER A 1 83 ? -1.420 5.284 14.928 1.00 71.75 83 SER A C 1
ATOM 659 O O . SER A 1 83 ? -2.548 5.598 15.296 1.00 71.75 83 SER A O 1
ATOM 661 N N . SER A 1 84 ? -0.453 4.994 15.806 1.00 57.94 84 SER A N 1
ATOM 662 C CA . SER A 1 84 ? -0.634 5.022 17.271 1.00 57.94 84 SER A CA 1
ATOM 663 C C . SER A 1 84 ? -1.139 6.376 17.793 1.00 57.94 84 SER A C 1
ATOM 665 O O . SER A 1 84 ? -1.882 6.426 18.765 1.00 57.94 84 SER A O 1
ATOM 667 N N . LYS A 1 85 ? -0.834 7.480 17.092 1.00 52.69 85 LYS A N 1
ATOM 668 C CA . LYS A 1 85 ? -1.380 8.822 17.375 1.00 52.69 85 LYS A CA 1
ATOM 669 C C . LYS A 1 85 ? -2.836 9.041 16.927 1.00 52.69 85 LYS A C 1
ATOM 671 O O . LYS A 1 85 ? -3.414 10.057 17.292 1.00 52.69 85 LYS A O 1
ATOM 676 N N . TYR A 1 86 ? -3.409 8.156 16.110 1.00 48.66 86 TYR A N 1
ATOM 677 C CA . TYR A 1 86 ? -4.725 8.324 15.469 1.00 48.66 86 TYR A CA 1
ATOM 678 C C . TYR A 1 86 ? -5.704 7.164 15.721 1.00 48.66 86 TYR A C 1
ATOM 680 O O . TYR A 1 86 ? -6.873 7.288 15.358 1.00 48.66 86 TYR A O 1
ATOM 688 N N . GLY A 1 87 ? -5.265 6.074 16.366 1.00 47.62 87 GLY A N 1
ATOM 689 C CA . GLY A 1 87 ? -6.101 4.910 16.692 1.00 47.62 87 GLY A CA 1
ATOM 690 C C . GLY A 1 87 ? -7.312 5.225 17.580 1.00 47.62 87 GLY A C 1
ATOM 691 O O . GLY A 1 87 ? -8.296 4.501 17.543 1.00 47.62 87 GLY A O 1
ATOM 692 N N . SER A 1 88 ? -7.295 6.345 18.307 1.00 46.56 88 SER A N 1
ATOM 693 C CA . SER A 1 88 ? -8.432 6.814 19.108 1.00 46.56 88 SER A CA 1
ATOM 694 C C . SER A 1 88 ? -9.511 7.561 18.311 1.00 46.56 88 SER A C 1
ATOM 696 O O . SER A 1 88 ? -10.579 7.815 18.857 1.00 46.56 88 SER A O 1
ATOM 698 N N . LYS A 1 89 ? -9.267 7.940 17.044 1.00 44.78 89 LYS A N 1
ATOM 699 C CA . LYS A 1 89 ? -10.166 8.832 16.279 1.00 44.78 89 LYS A CA 1
ATOM 700 C C . LYS A 1 89 ? -10.998 8.138 15.192 1.00 44.78 89 LYS A C 1
ATOM 702 O O . LYS A 1 89 ? -11.935 8.745 14.688 1.00 44.78 89 LYS A O 1
ATOM 707 N N . TYR A 1 90 ? -10.664 6.899 14.823 1.00 44.53 90 TYR A N 1
ATOM 708 C CA . TYR A 1 90 ? -11.302 6.174 13.709 1.00 44.53 90 TYR A CA 1
ATOM 709 C C . TYR A 1 90 ? -11.827 4.779 14.091 1.00 44.53 90 TYR A C 1
ATOM 711 O O . TYR A 1 90 ? -12.159 3.987 13.213 1.00 44.53 90 TYR A O 1
ATOM 719 N N . SER A 1 91 ? -11.927 4.487 15.392 1.00 39.28 91 SER A N 1
ATOM 720 C CA . SER A 1 91 ? -12.728 3.374 15.91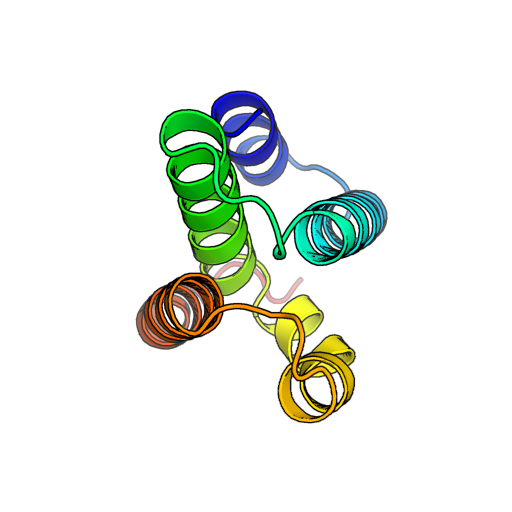3 1.00 39.28 91 SER A CA 1
ATOM 721 C C . SER A 1 91 ? -14.196 3.797 15.948 1.00 39.28 91 SER A C 1
ATOM 723 O O . SER A 1 91 ? -14.687 4.221 16.991 1.00 39.28 91 SER A O 1
ATOM 725 N N . HIS A 1 92 ? -14.874 3.774 14.802 1.00 38.34 92 HIS A N 1
ATOM 726 C CA . HIS A 1 92 ? -16.330 3.887 14.736 1.00 38.34 92 HIS A CA 1
ATOM 727 C C . HIS A 1 92 ? -16.866 3.154 13.508 1.00 38.34 92 HIS A C 1
ATOM 729 O O . HIS A 1 92 ? -16.222 3.257 12.435 1.00 38.34 92 HIS A O 1
#

Secondary structure (DSSP, 8-state):
-HHHHHHHHHTT--HHHHHHHHHHHHTTTT---HHHHHHHHHHHHHHHHH-HHHHHHHHHHHHH-TTS-HHHHHHHHHHHHTGGGTTTTS--

Foldseek 3Di:
DQVVLVVCLVPDPDPVVLLVVLVVLQVCLLDPDPVSNVSSLNSLLQCLQAPVVSCVVCVVVVVPDPSRDPSSVVSSVNSVVNNVVVVVPPPD

Sequence (92 aa):
MGVASHYAVKKGLGKKHVEVTFCLLLSKADTKDFHTKKGIGWALKTISKFHPDIIQKFESSLLANPFIQSFFRKKIEIGLSRSSKYGSKYSH